Protein AF-A0A9E2F2L0-F1 (afdb_monomer_lite)

pLDDT: mean 90.24, std 14.53, range [35.75, 98.69]

Radius of gyration: 13.26 Å; chains: 1; bounding box: 31×29×35 Å

Sequence (86 aa):
VGRPVQPVMQPLYVDLVENSEARPQPIHLGFRLGVNQLRSYLDTLQDIGVNHVALNLRFNRAEIETTLQRLADEILPDFSGPDFTE

Secondary structure (DSSP, 8-state):
-PPPP---EEEEEEEE-SSTTPPPEEETTEEEE-HHHHHHHHHHHHHTT--EEEEE-TT--S-HHHHHHHHHHHTHHHH--TT---

Foldseek 3Di:
DADPADPAEEEEEEAEDPPQQADWDDDDRYTYGHLVNVQVVVVVCVRNRHLYYHYDHPVYDDDPVVVVVCCVVRPVVVVDDPPPDD

Structure (mmCIF, N/CA/C/O backbone):
data_AF-A0A9E2F2L0-F1
#
_entry.id   AF-A0A9E2F2L0-F1
#
loop_
_atom_site.group_PDB
_atom_site.id
_atom_site.type_symbol
_atom_site.label_atom_id
_atom_site.label_alt_id
_atom_site.label_comp_id
_atom_site.label_asym_id
_atom_site.label_entity_id
_atom_site.label_seq_id
_atom_site.pdbx_PDB_ins_code
_atom_site.Cartn_x
_atom_site.Cartn_y
_atom_site.Cartn_z
_atom_site.occupancy
_atom_site.B_iso_or_equiv
_atom_site.auth_seq_id
_atom_site.auth_comp_id
_atom_site.auth_asym_id
_atom_site.auth_atom_id
_atom_site.pdbx_PDB_model_num
ATOM 1 N N . VAL A 1 1 ? 4.439 -14.140 -20.345 1.00 44.38 1 VAL A N 1
ATOM 2 C CA . VAL A 1 1 ? 5.863 -13.906 -20.010 1.00 44.38 1 VAL A CA 1
ATOM 3 C C . VAL A 1 1 ? 5.998 -12.432 -19.674 1.00 44.38 1 VAL A C 1
ATOM 5 O O . VAL A 1 1 ? 5.748 -11.615 -20.553 1.00 44.38 1 VAL A O 1
ATOM 8 N N . GLY A 1 2 ? 6.234 -12.112 -18.399 1.00 60.69 2 GLY A N 1
ATOM 9 C CA . GLY A 1 2 ? 6.331 -10.736 -17.903 1.00 60.69 2 GLY A CA 1
ATOM 10 C C . GLY A 1 2 ? 7.590 -10.027 -18.402 1.00 60.69 2 GLY A C 1
ATOM 11 O O . GLY A 1 2 ? 8.538 -10.671 -18.858 1.00 60.69 2 GLY A O 1
ATOM 12 N N . ARG A 1 3 ? 7.581 -8.693 -18.360 1.00 63.09 3 ARG A N 1
ATOM 13 C CA . ARG A 1 3 ? 8.757 -7.876 -18.688 1.00 63.09 3 ARG A CA 1
ATOM 14 C C . ARG A 1 3 ? 9.902 -8.171 -17.702 1.00 63.09 3 ARG A C 1
ATOM 16 O O . ARG A 1 3 ? 9.625 -8.493 -16.550 1.00 63.09 3 ARG A O 1
ATOM 23 N N . PRO A 1 4 ? 11.175 -8.060 -18.125 1.00 69.38 4 PRO A N 1
ATOM 24 C CA . PRO A 1 4 ? 12.305 -8.158 -17.203 1.00 69.38 4 PRO A CA 1
ATOM 25 C C . PRO A 1 4 ? 12.210 -7.080 -16.114 1.00 69.38 4 PRO A C 1
ATOM 27 O O . PRO A 1 4 ? 11.723 -5.982 -16.391 1.00 69.38 4 PRO A O 1
ATOM 30 N N . VAL A 1 5 ? 12.704 -7.394 -14.909 1.00 68.50 5 VAL A N 1
ATOM 31 C CA . VAL A 1 5 ? 12.795 -6.466 -13.767 1.00 68.50 5 VAL A CA 1
ATOM 32 C C . VAL A 1 5 ? 13.420 -5.152 -14.238 1.00 68.50 5 VAL A C 1
ATOM 34 O O . VAL A 1 5 ? 14.543 -5.127 -14.745 1.00 68.50 5 VAL A O 1
ATOM 37 N N . GLN A 1 6 ? 12.677 -4.058 -14.101 1.00 68.38 6 GLN A N 1
ATOM 38 C CA . GLN A 1 6 ? 13.130 -2.710 -14.439 1.00 68.38 6 GLN A CA 1
ATOM 39 C C . GLN A 1 6 ? 13.426 -1.939 -13.142 1.00 68.38 6 GLN A C 1
ATOM 41 O O . GLN A 1 6 ? 12.760 -2.155 -12.136 1.00 68.38 6 GLN A O 1
ATOM 46 N N . PRO A 1 7 ? 14.376 -0.996 -13.096 1.00 79.62 7 PRO A N 1
ATOM 47 C CA . PRO A 1 7 ? 14.656 -0.228 -11.879 1.00 79.62 7 PRO A CA 1
ATOM 48 C C . PRO A 1 7 ? 13.586 0.860 -11.637 1.00 79.62 7 PRO A C 1
ATOM 50 O O . PRO A 1 7 ? 13.891 2.041 -11.507 1.00 79.62 7 PRO A O 1
ATOM 53 N N . VAL A 1 8 ? 12.310 0.469 -11.639 1.00 86.69 8 VAL A N 1
ATOM 54 C CA . VAL A 1 8 ? 11.144 1.327 -11.441 1.00 86.69 8 VAL A CA 1
ATOM 55 C C . VAL A 1 8 ? 10.682 1.191 -10.000 1.00 86.69 8 VAL A C 1
ATOM 57 O O . VAL A 1 8 ? 10.335 0.099 -9.541 1.00 86.69 8 VAL A O 1
ATOM 60 N N . MET A 1 9 ? 10.651 2.331 -9.316 1.00 89.88 9 MET A N 1
ATOM 61 C CA . MET A 1 9 ? 10.154 2.470 -7.957 1.00 89.88 9 MET A CA 1
ATOM 62 C C . MET A 1 9 ? 9.027 3.500 -7.910 1.00 89.88 9 MET A C 1
ATOM 64 O O . MET A 1 9 ? 9.114 4.545 -8.555 1.00 89.88 9 MET A O 1
ATOM 68 N N . GLN A 1 10 ? 7.982 3.217 -7.135 1.00 93.31 10 GLN A N 1
ATOM 69 C CA . GLN A 1 10 ? 6.832 4.105 -6.989 1.00 93.31 10 GLN A CA 1
ATOM 70 C C . GLN A 1 10 ? 6.551 4.396 -5.507 1.00 93.31 10 GLN A C 1
ATOM 72 O O . GLN A 1 10 ? 6.347 3.456 -4.737 1.00 93.31 10 GLN A O 1
ATOM 77 N N . PRO A 1 11 ? 6.491 5.669 -5.077 1.00 96.25 11 PRO A N 1
ATOM 78 C CA . PRO A 1 11 ? 5.901 6.013 -3.789 1.00 96.25 11 PRO A CA 1
ATOM 79 C C . PRO A 1 11 ? 4.371 5.917 -3.869 1.00 96.25 11 PRO A C 1
ATOM 81 O O . PRO A 1 11 ? 3.771 6.386 -4.836 1.00 96.25 11 PRO A O 1
ATOM 84 N N . LEU A 1 12 ? 3.728 5.346 -2.850 1.00 97.81 12 LEU A N 1
ATOM 85 C CA . LEU A 1 12 ? 2.270 5.230 -2.780 1.00 97.81 12 LEU A CA 1
ATOM 86 C C . LEU A 1 12 ? 1.766 5.610 -1.389 1.00 97.81 12 LEU A C 1
ATOM 88 O O . LEU A 1 12 ? 2.110 4.962 -0.404 1.00 97.81 12 LEU A O 1
ATOM 92 N N . TYR A 1 13 ? 0.925 6.640 -1.307 1.00 98.44 13 TYR A N 1
ATOM 93 C CA . TYR A 1 13 ? 0.282 7.015 -0.050 1.00 98.44 13 TYR A CA 1
ATOM 94 C C . TYR A 1 13 ? -0.944 6.136 0.197 1.00 98.44 13 TYR A C 1
ATOM 96 O O . TYR A 1 13 ? -1.794 5.989 -0.682 1.00 98.44 13 TYR A O 1
ATOM 104 N N . VAL A 1 14 ? -1.041 5.557 1.390 1.00 98.38 14 VAL A N 1
ATOM 105 C CA . VAL A 1 14 ? -2.118 4.629 1.744 1.00 98.38 14 VAL A CA 1
ATOM 106 C C . VAL A 1 14 ? -2.759 5.037 3.063 1.00 98.38 14 VAL A C 1
ATOM 108 O O . VAL A 1 14 ? -2.077 5.359 4.035 1.00 98.38 14 VAL A O 1
ATOM 111 N N . ASP A 1 15 ? -4.086 5.000 3.081 1.00 98.31 15 ASP A N 1
ATOM 112 C CA . ASP A 1 15 ? -4.912 5.054 4.285 1.00 98.31 15 ASP A CA 1
ATOM 113 C C . ASP A 1 15 ? -5.839 3.827 4.283 1.00 98.31 15 ASP A C 1
ATOM 115 O O . ASP A 1 15 ? -6.780 3.752 3.485 1.00 98.31 15 ASP A O 1
ATOM 119 N N . LEU A 1 16 ? -5.530 2.827 5.114 1.00 98.00 16 LEU A N 1
ATOM 120 C CA . LEU A 1 16 ? -6.294 1.579 5.167 1.00 98.00 16 LEU A CA 1
ATOM 121 C C . LEU A 1 16 ? -7.548 1.751 6.019 1.00 98.00 16 LEU A C 1
ATOM 123 O O . LEU A 1 16 ? -7.484 2.175 7.172 1.00 98.00 16 LEU A O 1
ATOM 127 N N . VAL A 1 17 ? -8.697 1.364 5.469 1.00 97.69 17 VAL A N 1
ATOM 128 C CA . VAL A 1 17 ? -9.960 1.343 6.220 1.00 97.69 17 VAL A CA 1
ATOM 129 C C . VAL A 1 17 ? -10.265 -0.049 6.770 1.00 97.69 17 VAL A C 1
ATOM 131 O O . VAL A 1 17 ? -9.703 -1.054 6.334 1.00 97.69 17 VAL A O 1
ATOM 134 N N . GLU A 1 18 ? -11.171 -0.113 7.743 1.00 96.00 18 GLU A N 1
ATOM 135 C CA . GLU A 1 18 ? -11.571 -1.364 8.396 1.00 96.00 18 GLU A CA 1
ATOM 136 C C . GLU A 1 18 ? -12.231 -2.349 7.418 1.00 96.00 18 GLU A C 1
ATOM 138 O O . GLU A 1 18 ? -11.864 -3.519 7.376 1.00 96.00 18 GLU A O 1
ATOM 143 N N . ASN A 1 19 ? -13.142 -1.870 6.565 1.00 97.69 19 ASN A N 1
ATOM 144 C CA . ASN A 1 19 ? -13.778 -2.700 5.542 1.00 97.69 19 ASN A CA 1
ATOM 145 C C . ASN A 1 19 ? -12.774 -3.106 4.445 1.00 97.69 19 ASN A C 1
ATOM 147 O O . ASN A 1 19 ? -12.414 -2.287 3.596 1.00 97.69 19 ASN A O 1
ATOM 151 N N . SER A 1 20 ? -12.393 -4.385 4.419 1.00 97.19 20 SER A N 1
ATOM 152 C CA . SER A 1 20 ? -11.426 -4.955 3.470 1.00 97.19 20 SER A CA 1
ATOM 153 C C . SER A 1 20 ? -11.803 -4.799 1.992 1.00 97.19 20 SER A C 1
ATOM 155 O O . SER A 1 20 ? -10.909 -4.717 1.152 1.00 97.19 20 SER A O 1
ATOM 157 N N . GLU A 1 21 ? -13.095 -4.668 1.676 1.00 97.88 21 GLU A N 1
ATOM 158 C CA . GLU A 1 21 ? -13.624 -4.511 0.310 1.00 97.88 21 GLU A CA 1
ATOM 159 C C . GLU A 1 21 ? -13.900 -3.050 -0.080 1.00 97.88 21 GLU A C 1
ATOM 161 O O . GLU A 1 21 ? -14.463 -2.765 -1.142 1.00 97.88 21 GLU A O 1
ATOM 166 N N . ALA A 1 22 ? -13.560 -2.086 0.780 1.00 98.12 22 ALA A N 1
ATOM 167 C CA . ALA A 1 22 ? -13.840 -0.685 0.506 1.00 98.12 22 ALA A CA 1
ATOM 168 C C . ALA A 1 22 ? -13.118 -0.211 -0.761 1.00 98.12 22 ALA A C 1
ATOM 170 O O . ALA A 1 22 ? -11.887 -0.223 -0.842 1.00 98.12 22 ALA A O 1
ATOM 171 N N . ARG A 1 23 ? -13.906 0.254 -1.738 1.00 97.81 23 ARG A N 1
ATOM 172 C CA . ARG A 1 23 ? -13.395 0.748 -3.020 1.00 97.81 23 ARG A CA 1
ATOM 173 C C . ARG A 1 23 ? -12.394 1.899 -2.830 1.00 97.81 23 ARG A C 1
ATOM 175 O O . ARG A 1 23 ? -12.625 2.739 -1.955 1.00 97.81 23 ARG A O 1
ATOM 182 N N . PRO A 1 24 ? -11.355 1.998 -3.681 1.00 97.88 24 PRO A N 1
ATOM 183 C CA . PRO A 1 24 ? -10.383 3.079 -3.607 1.00 97.88 24 PRO A CA 1
ATOM 184 C C . PRO A 1 24 ? -11.018 4.463 -3.736 1.00 97.88 24 PRO A C 1
ATOM 186 O O . PRO A 1 24 ? -11.769 4.748 -4.670 1.00 97.88 24 PRO A O 1
ATOM 189 N N . GLN A 1 25 ? -10.674 5.340 -2.802 1.00 98.25 25 GLN A N 1
ATOM 190 C CA . GLN A 1 25 ? -10.969 6.764 -2.828 1.00 98.25 25 GLN A CA 1
ATOM 191 C C . GLN A 1 25 ? -9.652 7.526 -2.983 1.00 98.25 25 GLN A C 1
ATOM 193 O O . GLN A 1 25 ? -8.706 7.240 -2.247 1.00 98.25 25 GLN A O 1
ATOM 198 N N . PRO A 1 26 ? -9.552 8.492 -3.908 1.00 97.94 26 PRO A N 1
ATOM 199 C CA . PRO A 1 26 ? -8.319 9.242 -4.089 1.00 97.94 26 PRO A CA 1
ATOM 200 C C . PRO A 1 26 ? -7.999 10.078 -2.843 1.00 97.94 26 PRO A C 1
ATOM 202 O O . PRO A 1 26 ? -8.866 10.748 -2.278 1.00 97.94 26 PRO A O 1
ATOM 205 N N . ILE A 1 27 ? -6.730 10.068 -2.451 1.00 97.62 27 ILE A N 1
ATOM 206 C CA . ILE A 1 27 ? -6.125 11.018 -1.513 1.00 97.62 27 ILE A CA 1
ATOM 207 C C . ILE A 1 27 ? -4.910 11.662 -2.186 1.00 97.62 27 ILE A C 1
ATOM 209 O O . ILE A 1 27 ? -4.529 11.307 -3.302 1.00 97.62 27 ILE A O 1
ATOM 213 N N . HIS A 1 28 ? -4.288 12.632 -1.520 1.00 95.88 28 HIS A N 1
ATOM 214 C CA . HIS A 1 28 ? -3.093 13.276 -2.049 1.00 95.88 28 HIS A CA 1
ATOM 215 C C . HIS A 1 28 ? -1.981 12.236 -2.291 1.00 95.88 28 HIS A C 1
ATOM 217 O O . HIS A 1 28 ? -1.440 11.682 -1.336 1.00 95.88 28 HIS A O 1
ATOM 223 N N . LEU A 1 29 ? -1.635 12.006 -3.565 1.00 96.69 29 LEU A N 1
ATOM 224 C CA . LEU A 1 29 ? -0.613 11.050 -4.025 1.00 96.69 29 LEU A CA 1
ATOM 225 C C . LEU A 1 29 ? -0.896 9.569 -3.693 1.00 96.69 29 LEU A C 1
ATOM 227 O O . LEU A 1 29 ? 0.034 8.766 -3.606 1.00 96.69 29 LEU A O 1
ATOM 231 N N . GLY A 1 30 ? -2.161 9.181 -3.518 1.00 97.62 30 GLY A N 1
ATOM 232 C CA . GLY A 1 30 ? -2.486 7.777 -3.280 1.00 97.62 30 GLY A CA 1
ATOM 233 C C . GLY A 1 30 ? -3.961 7.499 -3.027 1.00 97.62 30 GLY A C 1
ATOM 234 O O . GLY A 1 30 ? -4.825 8.200 -3.558 1.00 97.62 30 GLY A O 1
ATOM 235 N N . PHE A 1 31 ? -4.252 6.485 -2.209 1.00 98.38 31 PHE A N 1
ATOM 236 C CA . PHE A 1 31 ? -5.618 6.003 -1.991 1.00 98.38 31 PHE A CA 1
ATOM 237 C C . PHE A 1 31 ? -5.966 5.779 -0.515 1.00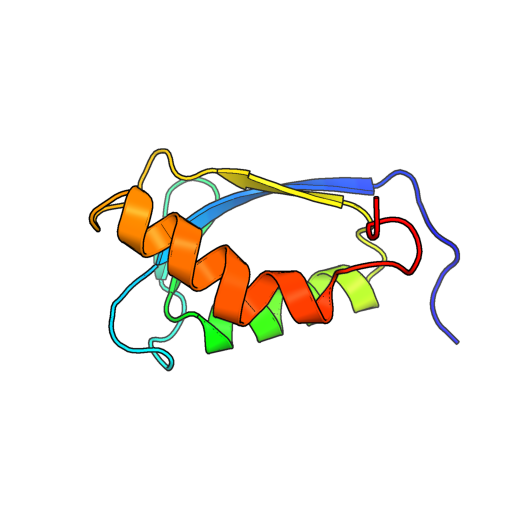 98.38 31 PHE A C 1
ATOM 239 O O . PHE A 1 31 ? -5.145 5.323 0.278 1.00 98.38 31 PHE A O 1
ATOM 246 N N . ARG A 1 32 ? -7.233 6.033 -0.179 1.00 98.50 32 ARG A N 1
ATOM 247 C CA . ARG A 1 32 ? -7.921 5.401 0.948 1.00 98.50 32 ARG A CA 1
ATOM 248 C C . ARG A 1 32 ? -8.695 4.197 0.427 1.00 98.50 32 ARG A C 1
ATOM 250 O O . ARG A 1 32 ? -9.527 4.367 -0.460 1.00 98.50 32 ARG A O 1
ATOM 257 N N . LEU A 1 33 ? -8.455 3.008 0.964 1.00 98.69 33 LEU A N 1
ATOM 258 C CA . LEU A 1 33 ? -9.024 1.768 0.428 1.00 98.69 33 LEU A CA 1
ATOM 259 C C . LEU A 1 33 ? -9.006 0.627 1.448 1.00 98.69 33 LEU A C 1
ATOM 261 O O . LEU A 1 33 ? -8.344 0.711 2.482 1.00 98.69 33 LEU A O 1
ATOM 265 N N . GLY A 1 34 ? -9.758 -0.431 1.154 1.00 98.44 34 GLY A N 1
ATOM 266 C CA . GLY A 1 34 ? -9.671 -1.699 1.870 1.00 98.44 34 GLY A CA 1
ATOM 267 C C . GLY A 1 34 ? -8.435 -2.501 1.453 1.00 98.44 34 GLY A C 1
ATOM 268 O O . GLY A 1 34 ? -7.903 -2.328 0.355 1.00 98.44 34 GLY A O 1
ATOM 269 N N . VAL A 1 35 ? -7.980 -3.396 2.326 1.00 98.19 35 VAL A N 1
ATOM 270 C CA . VAL A 1 35 ? -6.750 -4.181 2.124 1.00 98.19 35 VAL A CA 1
ATOM 271 C C . VAL A 1 35 ? -6.787 -5.065 0.867 1.00 98.19 35 VAL A C 1
ATOM 273 O O . VAL A 1 35 ? -5.795 -5.132 0.146 1.00 98.19 35 VAL A O 1
ATOM 276 N N . ASN A 1 36 ? -7.941 -5.634 0.503 1.00 98.19 36 ASN A N 1
ATOM 277 C CA . ASN A 1 36 ? -8.060 -6.469 -0.701 1.00 98.19 36 ASN A CA 1
ATOM 278 C C . ASN A 1 36 ? -7.961 -5.641 -1.991 1.00 98.19 36 ASN A C 1
ATOM 280 O O . ASN A 1 36 ? -7.433 -6.097 -3.009 1.00 98.19 36 ASN A O 1
ATOM 284 N N . GLN A 1 37 ? -8.407 -4.385 -1.932 1.00 98.38 37 GLN A N 1
ATOM 285 C CA . GLN A 1 37 ? -8.235 -3.433 -3.026 1.00 98.38 37 GLN A CA 1
ATOM 286 C C . GLN A 1 37 ? -6.774 -2.973 -3.137 1.00 98.38 37 GLN A C 1
ATOM 288 O O . GLN A 1 37 ? -6.279 -2.802 -4.250 1.00 98.38 37 GLN A O 1
ATOM 293 N N . LEU A 1 38 ? -6.066 -2.815 -2.009 1.00 98.38 38 LEU A N 1
ATOM 294 C CA . LEU A 1 38 ? -4.626 -2.536 -2.013 1.00 98.38 38 LEU A CA 1
ATOM 295 C C . LEU A 1 38 ? -3.842 -3.689 -2.641 1.00 98.38 38 LEU A C 1
ATOM 297 O O . LEU A 1 38 ? -3.038 -3.435 -3.532 1.00 98.38 38 LEU A O 1
ATOM 301 N N . ARG A 1 39 ? -4.116 -4.932 -2.233 1.00 98.06 39 ARG A N 1
ATOM 302 C CA . ARG A 1 39 ? -3.502 -6.140 -2.804 1.00 98.06 39 ARG A CA 1
ATOM 303 C C . ARG A 1 39 ? -3.651 -6.179 -4.326 1.00 98.06 39 ARG A C 1
ATOM 305 O O . ARG A 1 39 ? -2.657 -6.171 -5.040 1.00 98.06 39 ARG A O 1
ATOM 312 N N . SER A 1 40 ? -4.887 -6.064 -4.816 1.00 97.94 40 SER A N 1
ATOM 313 C CA . SER A 1 40 ? -5.189 -6.067 -6.257 1.00 97.94 40 SER A CA 1
ATOM 314 C C . SER A 1 40 ? -4.463 -4.947 -7.021 1.00 97.94 40 SER A C 1
ATOM 316 O O . SER A 1 40 ? -4.054 -5.117 -8.172 1.00 97.94 40 SER A O 1
ATOM 318 N N . TYR A 1 41 ? -4.299 -3.778 -6.392 1.00 97.62 41 TYR A N 1
ATOM 319 C CA . TYR A 1 41 ? -3.557 -2.667 -6.981 1.00 97.62 41 TYR A CA 1
ATOM 320 C C . TYR A 1 41 ? -2.052 -2.955 -7.053 1.00 97.62 41 TYR A C 1
ATOM 322 O O . TYR A 1 41 ? -1.438 -2.687 -8.084 1.00 97.62 41 TYR A O 1
ATOM 330 N N . LEU A 1 42 ? -1.461 -3.517 -5.995 1.00 96.81 42 LEU A N 1
ATOM 331 C CA . LEU A 1 42 ? -0.049 -3.909 -5.976 1.00 96.81 42 LEU A CA 1
ATOM 332 C C . LEU A 1 42 ? 0.250 -5.015 -6.999 1.00 96.81 42 LEU A C 1
ATOM 334 O O . LEU A 1 42 ? 1.234 -4.886 -7.725 1.00 96.81 42 LEU A O 1
ATOM 338 N N . ASP A 1 43 ? -0.633 -6.007 -7.142 1.00 95.75 43 ASP A N 1
ATOM 339 C CA . ASP A 1 43 ? -0.537 -7.042 -8.185 1.00 95.75 43 ASP A CA 1
ATOM 340 C C . ASP A 1 43 ? -0.528 -6.414 -9.585 1.00 95.75 43 ASP A C 1
ATOM 342 O O . ASP A 1 43 ? 0.320 -6.718 -10.421 1.00 95.75 43 ASP A O 1
ATOM 346 N N . THR A 1 44 ? -1.413 -5.440 -9.825 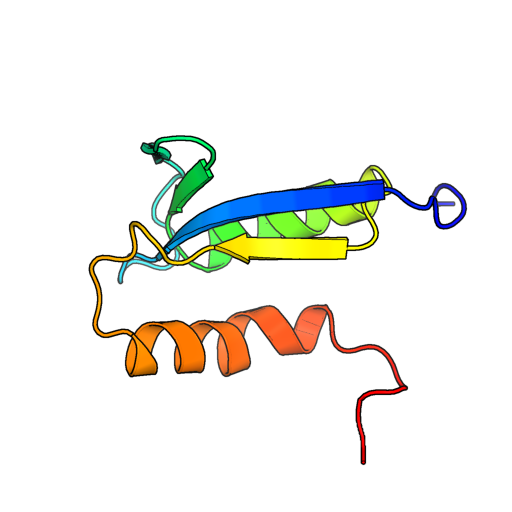1.00 94.88 44 THR A N 1
ATOM 347 C CA . THR A 1 44 ? -1.445 -4.710 -11.101 1.00 94.88 44 THR A CA 1
ATOM 348 C C . THR A 1 44 ? -0.134 -3.956 -11.352 1.00 94.88 44 THR A C 1
ATOM 350 O O . THR A 1 44 ? 0.355 -3.928 -12.481 1.00 94.88 44 THR A O 1
ATOM 353 N N . LEU A 1 45 ? 0.451 -3.332 -10.321 1.00 93.81 45 LEU A N 1
ATOM 354 C CA . LEU A 1 45 ? 1.745 -2.652 -10.438 1.00 93.81 45 LEU A CA 1
ATOM 355 C C . LEU A 1 45 ? 2.875 -3.640 -10.760 1.00 93.81 45 LEU A C 1
ATOM 357 O O . LEU A 1 45 ? 3.722 -3.339 -11.605 1.00 93.81 45 LEU A O 1
ATOM 361 N N . GLN A 1 46 ? 2.871 -4.814 -10.130 1.00 91.56 46 GLN A N 1
ATOM 362 C CA . GLN A 1 46 ? 3.822 -5.886 -10.413 1.00 91.56 46 GLN A CA 1
ATOM 363 C C . GLN A 1 46 ? 3.698 -6.368 -11.867 1.00 91.56 46 GLN A C 1
ATOM 365 O O . GLN A 1 46 ? 4.701 -6.426 -12.581 1.00 91.56 46 GLN A O 1
ATOM 370 N N . ASP A 1 47 ? 2.474 -6.614 -12.344 1.00 91.88 47 ASP A N 1
ATOM 371 C CA . ASP A 1 47 ? 2.189 -7.076 -13.709 1.00 91.88 47 ASP A CA 1
ATOM 372 C C . ASP A 1 47 ? 2.676 -6.102 -14.792 1.00 91.88 47 ASP A C 1
ATOM 374 O O . ASP A 1 47 ? 3.134 -6.517 -15.864 1.00 91.88 47 ASP A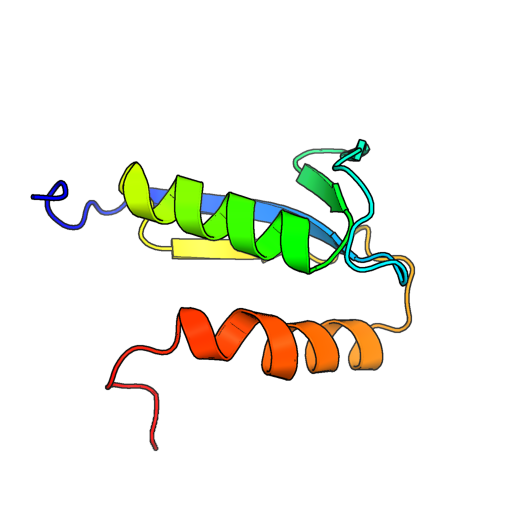 O 1
ATOM 378 N N . ILE A 1 48 ? 2.621 -4.792 -14.523 1.00 91.31 48 ILE A N 1
ATOM 379 C CA . ILE A 1 48 ? 3.123 -3.765 -15.451 1.00 91.31 48 ILE A CA 1
ATOM 380 C C . ILE A 1 48 ? 4.630 -3.494 -15.309 1.00 91.31 48 ILE A C 1
ATOM 382 O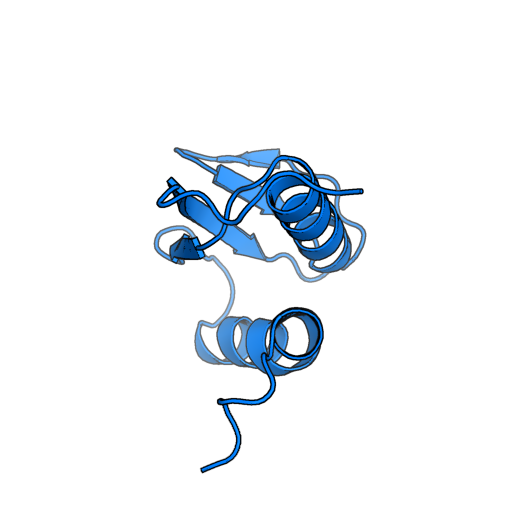 O . ILE A 1 48 ? 5.181 -2.721 -16.100 1.00 91.31 48 ILE A O 1
ATOM 386 N N . GLY A 1 49 ? 5.309 -4.155 -14.365 1.00 88.88 49 GLY A N 1
ATOM 387 C CA . GLY A 1 49 ? 6.762 -4.129 -14.201 1.00 88.88 49 GLY A CA 1
ATOM 388 C C . GLY A 1 49 ? 7.294 -3.147 -13.155 1.00 88.88 49 GLY A C 1
ATOM 389 O O . GLY A 1 49 ? 8.471 -2.787 -13.228 1.00 88.88 49 GLY A O 1
ATOM 390 N N . VAL A 1 50 ? 6.476 -2.699 -12.197 1.00 90.94 50 VAL A N 1
ATOM 391 C CA . VAL A 1 50 ? 6.963 -1.981 -11.005 1.00 90.94 50 VAL A CA 1
ATOM 392 C C . VAL A 1 50 ? 7.574 -2.992 -10.041 1.00 90.94 50 VAL A C 1
ATOM 394 O O . VAL A 1 50 ? 6.928 -3.966 -9.675 1.00 90.94 50 VAL A O 1
ATOM 397 N N . ASN A 1 51 ? 8.817 -2.756 -9.617 1.00 88.69 51 ASN A N 1
ATOM 398 C CA . ASN A 1 51 ? 9.569 -3.738 -8.823 1.00 88.69 51 ASN A CA 1
ATOM 399 C C . ASN A 1 51 ? 9.664 -3.362 -7.346 1.00 88.69 51 ASN A C 1
ATOM 401 O O . ASN A 1 51 ? 9.841 -4.236 -6.506 1.00 88.69 51 ASN A O 1
ATOM 405 N N . HIS A 1 52 ? 9.528 -2.075 -7.019 1.00 91.31 52 HIS A N 1
ATOM 406 C CA . HIS A 1 52 ? 9.504 -1.616 -5.636 1.00 91.31 52 HIS A CA 1
ATOM 407 C C . HIS A 1 52 ? 8.416 -0.563 -5.423 1.00 91.31 52 HIS A C 1
ATOM 409 O O . HIS A 1 52 ? 8.386 0.468 -6.101 1.00 91.31 52 HIS A O 1
ATOM 415 N N . VAL A 1 53 ? 7.559 -0.775 -4.425 1.00 95.50 53 VAL A N 1
ATOM 416 C CA . VAL A 1 53 ? 6.563 0.210 -3.986 1.00 95.50 53 VAL A CA 1
ATOM 417 C C . VAL A 1 53 ? 6.891 0.645 -2.564 1.00 95.50 53 VAL A C 1
ATOM 419 O O . VAL A 1 53 ? 6.930 -0.168 -1.649 1.00 95.50 53 VAL A O 1
ATOM 422 N N . ALA A 1 54 ? 7.131 1.941 -2.371 1.00 95.94 54 ALA A N 1
ATOM 423 C CA . ALA A 1 54 ? 7.343 2.512 -1.045 1.00 95.94 54 ALA A CA 1
ATOM 424 C C . ALA A 1 54 ? 6.001 2.997 -0.479 1.00 95.94 54 ALA A C 1
ATOM 426 O O . ALA A 1 54 ? 5.488 4.039 -0.902 1.00 95.94 54 ALA A O 1
ATOM 427 N N . LEU A 1 55 ? 5.429 2.240 0.462 1.00 97.50 55 LEU A N 1
ATOM 428 C CA . LEU A 1 55 ? 4.182 2.609 1.131 1.00 97.50 55 LEU A CA 1
ATOM 429 C C . LEU A 1 55 ? 4.413 3.771 2.101 1.00 97.50 55 LEU A C 1
ATOM 431 O O . LEU A 1 55 ? 5.297 3.731 2.955 1.00 97.50 55 LEU A O 1
ATOM 435 N N . ASN A 1 56 ? 3.597 4.814 1.976 1.00 97.81 56 ASN A N 1
ATOM 436 C CA . ASN A 1 56 ? 3.644 5.991 2.827 1.00 97.81 56 ASN A CA 1
ATOM 437 C C . ASN A 1 56 ? 2.358 6.117 3.653 1.00 97.81 56 ASN A C 1
ATOM 439 O O . ASN A 1 56 ? 1.266 6.250 3.101 1.00 97.81 56 ASN A O 1
ATOM 443 N N . LEU A 1 57 ? 2.504 6.140 4.979 1.00 97.62 57 LEU A N 1
ATOM 444 C CA . LEU A 1 57 ? 1.390 6.174 5.933 1.00 97.62 57 LEU A CA 1
ATOM 445 C C . LEU A 1 57 ? 1.122 7.577 6.508 1.00 97.62 57 LEU A C 1
ATOM 447 O O . LEU A 1 57 ? 0.460 7.714 7.530 1.00 97.62 57 LEU A O 1
ATOM 451 N N . ARG A 1 58 ? 1.597 8.652 5.858 1.00 96.94 58 ARG A N 1
ATOM 452 C CA . ARG A 1 58 ? 1.421 10.043 6.334 1.00 96.94 58 ARG A CA 1
ATOM 453 C C . ARG A 1 58 ? -0.042 10.447 6.536 1.00 96.94 58 ARG A C 1
ATOM 455 O O . ARG A 1 58 ? -0.315 11.317 7.357 1.00 96.94 58 ARG A O 1
ATOM 462 N N . PHE A 1 59 ? -0.959 9.875 5.756 1.00 96.81 59 PHE A N 1
ATOM 463 C CA . PHE A 1 59 ? -2.395 10.172 5.821 1.00 96.81 59 PHE A CA 1
ATOM 464 C C . PHE A 1 59 ? -3.215 9.059 6.481 1.00 96.81 59 PHE A C 1
ATOM 466 O O . PHE A 1 59 ? -4.444 9.124 6.439 1.00 96.81 59 PHE A O 1
ATOM 473 N N . ASN A 1 60 ? -2.547 8.067 7.075 1.00 95.81 60 ASN A N 1
ATOM 474 C CA . ASN A 1 60 ? -3.194 6.991 7.807 1.00 95.81 60 ASN A CA 1
ATOM 475 C C . ASN A 1 60 ? -4.035 7.552 8.963 1.00 95.81 60 ASN A C 1
ATOM 477 O O . ASN A 1 60 ? -3.5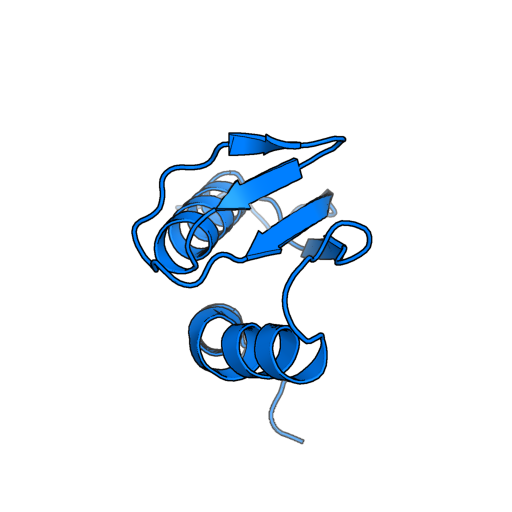72 8.415 9.711 1.00 95.81 60 ASN A O 1
ATOM 481 N N . ARG A 1 61 ? -5.271 7.066 9.095 1.00 96.56 61 ARG A N 1
ATOM 482 C CA . ARG A 1 61 ? -6.206 7.495 10.148 1.00 96.56 61 ARG A CA 1
ATOM 483 C C . ARG A 1 61 ? -6.368 6.497 11.284 1.00 96.56 61 ARG A C 1
ATOM 485 O O . ARG A 1 61 ? -6.798 6.897 12.363 1.00 96.56 61 ARG A O 1
ATOM 492 N N . ALA A 1 62 ? -6.099 5.222 11.028 1.00 95.88 62 ALA A N 1
ATOM 493 C CA . ALA A 1 62 ? -6.157 4.184 12.046 1.00 95.88 62 ALA A CA 1
ATOM 494 C C . ALA A 1 62 ? -4.955 4.279 13.002 1.00 95.88 62 ALA A C 1
ATOM 496 O O . ALA A 1 62 ? -4.003 5.020 12.758 1.00 95.88 62 ALA A O 1
ATOM 497 N N . GLU A 1 63 ? -4.987 3.502 14.083 1.00 97.31 63 GLU A N 1
ATOM 498 C CA . GLU A 1 63 ? -3.808 3.304 14.930 1.00 97.31 63 GLU A CA 1
ATOM 499 C C . GLU A 1 63 ? -2.662 2.721 14.070 1.00 97.31 63 GLU A C 1
ATOM 501 O O . GLU A 1 63 ? -2.889 1.853 13.211 1.00 97.31 63 GLU A O 1
ATOM 506 N N . ILE A 1 64 ? -1.449 3.262 14.214 1.00 96.88 64 ILE A N 1
ATOM 507 C CA . ILE A 1 64 ? -0.336 2.946 13.312 1.00 96.88 64 ILE A CA 1
ATOM 508 C C . ILE A 1 64 ? 0.136 1.500 13.474 1.00 96.88 64 ILE A C 1
ATOM 510 O O . ILE A 1 64 ? 0.390 0.843 12.467 1.00 96.88 64 ILE A O 1
ATOM 514 N N . GLU A 1 65 ? 0.181 0.974 14.698 1.00 97.69 65 GLU A N 1
ATOM 515 C CA . GLU A 1 65 ? 0.570 -0.411 14.975 1.00 97.69 65 GLU A CA 1
ATOM 516 C C . GLU A 1 65 ? -0.442 -1.375 14.362 1.00 97.69 65 GLU A C 1
ATOM 518 O O . GLU A 1 65 ? -0.065 -2.339 13.702 1.00 97.69 65 GLU A O 1
ATOM 523 N N . THR A 1 66 ? -1.734 -1.056 14.475 1.00 96.56 66 THR A N 1
ATOM 524 C CA . THR A 1 66 ? -2.800 -1.847 13.838 1.00 96.56 66 THR A CA 1
ATOM 525 C C . THR A 1 66 ? -2.647 -1.858 12.317 1.00 96.56 66 THR A C 1
ATOM 527 O O . THR A 1 66 ? -2.793 -2.898 11.679 1.00 96.56 66 THR A O 1
ATOM 530 N N . THR A 1 67 ? -2.331 -0.710 11.716 1.00 97.50 67 THR A N 1
ATOM 531 C CA . THR A 1 67 ? -2.143 -0.599 10.260 1.00 97.50 67 THR A CA 1
ATOM 532 C C . THR A 1 67 ? -0.930 -1.398 9.792 1.00 97.50 67 THR A C 1
ATOM 534 O O . THR A 1 67 ? -1.015 -2.119 8.800 1.00 97.50 67 THR A O 1
ATOM 537 N N . LEU A 1 68 ? 0.190 -1.294 10.513 1.00 97.75 68 LEU A N 1
ATOM 538 C CA . LEU A 1 68 ? 1.412 -2.038 10.219 1.00 97.75 68 LEU A CA 1
ATOM 539 C C . LEU A 1 68 ? 1.206 -3.546 10.372 1.00 97.75 68 LEU A C 1
ATOM 541 O O . LEU A 1 68 ? 1.605 -4.288 9.480 1.00 97.75 68 LEU A O 1
ATOM 545 N N . GLN A 1 69 ? 0.539 -3.986 11.440 1.00 97.56 69 GLN A N 1
ATOM 546 C CA . GLN A 1 69 ? 0.238 -5.398 11.665 1.00 97.56 69 GLN A CA 1
ATOM 547 C C . GLN A 1 69 ? -0.613 -5.968 10.527 1.00 97.56 69 GLN A C 1
ATOM 549 O O . GLN A 1 69 ? -0.275 -6.999 9.957 1.00 97.56 69 GLN A O 1
ATOM 554 N N . ARG A 1 70 ? -1.659 -5.247 10.105 1.00 97.12 70 ARG A N 1
ATOM 555 C CA . ARG A 1 70 ? -2.480 -5.651 8.955 1.00 97.12 70 ARG A CA 1
ATOM 556 C C . ARG A 1 70 ? -1.680 -5.731 7.659 1.00 97.12 70 ARG A C 1
ATOM 558 O O . ARG A 1 70 ? -1.848 -6.676 6.904 1.00 97.12 70 ARG A O 1
ATOM 565 N N . LEU A 1 71 ? -0.801 -4.768 7.384 1.00 97.44 71 LEU A N 1
ATOM 566 C CA . LEU A 1 71 ? 0.072 -4.837 6.207 1.00 97.44 71 LEU A CA 1
ATOM 567 C C . LEU A 1 71 ? 1.024 -6.042 6.278 1.00 97.44 71 LEU A C 1
ATOM 569 O O . LEU A 1 71 ? 1.238 -6.703 5.264 1.00 97.44 71 LEU A O 1
ATOM 573 N N . ALA A 1 72 ? 1.572 -6.338 7.456 1.00 96.62 72 ALA A N 1
ATOM 574 C CA . ALA A 1 72 ? 2.466 -7.471 7.670 1.00 96.62 72 ALA A CA 1
ATOM 575 C C . ALA A 1 72 ? 1.754 -8.824 7.513 1.00 96.62 72 ALA A C 1
ATOM 577 O O . ALA A 1 72 ? 2.318 -9.729 6.909 1.00 96.62 72 ALA A O 1
ATOM 578 N N . ASP A 1 73 ? 0.521 -8.947 8.004 1.00 96.44 73 ASP A N 1
ATOM 579 C CA . ASP A 1 73 ? -0.234 -10.204 7.973 1.00 96.44 73 ASP A CA 1
ATOM 580 C C . ASP A 1 73 ? -0.972 -10.415 6.644 1.00 96.44 73 ASP A C 1
ATOM 582 O O . ASP A 1 73 ? -1.071 -11.536 6.148 1.00 96.44 73 ASP A O 1
ATOM 586 N N . GLU A 1 74 ? -1.512 -9.341 6.060 1.00 96.88 74 GLU A N 1
ATOM 587 C CA . GLU A 1 74 ? -2.465 -9.410 4.949 1.00 96.88 74 GLU A CA 1
ATOM 588 C C . GLU A 1 74 ? -1.896 -8.936 3.604 1.00 96.88 74 GLU A C 1
ATOM 590 O O . GLU A 1 74 ? -2.596 -9.053 2.604 1.00 96.88 74 GLU A O 1
ATOM 595 N N . ILE A 1 75 ? -0.694 -8.356 3.530 1.00 96.75 75 ILE A N 1
ATOM 596 C CA . ILE A 1 75 ? -0.108 -7.891 2.255 1.00 96.75 75 ILE A CA 1
ATOM 597 C C . ILE A 1 75 ? 1.292 -8.455 2.056 1.00 96.75 75 ILE A C 1
ATOM 599 O O . ILE A 1 75 ? 1.583 -9.027 1.011 1.00 96.75 75 ILE A O 1
ATOM 603 N N . LEU A 1 76 ? 2.164 -8.306 3.052 1.00 94.81 76 LEU A N 1
ATOM 604 C CA . LEU A 1 76 ? 3.569 -8.684 2.933 1.00 94.81 76 LEU A CA 1
ATOM 605 C C . LEU A 1 76 ? 3.793 -10.136 2.458 1.00 94.81 76 LEU A C 1
ATOM 607 O O . LEU A 1 76 ? 4.644 -10.301 1.587 1.00 94.81 76 LEU A O 1
ATOM 611 N N . PRO A 1 77 ? 3.030 -11.162 2.905 1.00 94.62 77 PRO A N 1
ATOM 612 C CA . PRO A 1 77 ? 3.262 -12.551 2.506 1.00 94.62 77 PRO A CA 1
ATOM 613 C C . PRO A 1 77 ? 3.164 -12.812 0.998 1.00 94.62 77 PRO A C 1
ATOM 615 O O . PRO A 1 77 ? 3.780 -13.761 0.519 1.00 94.62 77 PRO A O 1
ATOM 618 N N . ASP A 1 78 ? 2.436 -11.979 0.248 1.00 93.44 78 ASP A N 1
ATOM 619 C CA . ASP A 1 78 ? 2.315 -12.114 -1.210 1.00 93.44 78 ASP A CA 1
ATOM 620 C C . ASP A 1 78 ? 3.559 -11.604 -1.953 1.00 93.44 78 ASP A C 1
ATOM 622 O O . ASP A 1 78 ? 3.824 -12.005 -3.086 1.00 93.44 78 ASP A O 1
ATOM 626 N N . PHE A 1 79 ? 4.325 -10.716 -1.313 1.00 90.00 79 PHE A N 1
ATOM 627 C CA . PHE A 1 79 ? 5.475 -10.018 -1.894 1.00 90.00 79 PHE A CA 1
ATOM 628 C C . PHE A 1 79 ? 6.803 -10.374 -1.202 1.00 90.00 79 PHE A C 1
ATOM 630 O O . PHE A 1 79 ? 7.851 -9.823 -1.547 1.00 90.00 79 PHE A O 1
ATOM 637 N N . SER A 1 80 ? 6.782 -11.313 -0.251 1.00 81.25 80 SER A N 1
ATOM 638 C CA . SER A 1 80 ? 7.967 -11.899 0.376 1.00 81.25 80 SER A CA 1
ATOM 639 C C . SER A 1 80 ? 8.741 -12.741 -0.642 1.00 81.25 80 SER A C 1
ATOM 641 O O . SER A 1 80 ? 8.339 -13.851 -0.990 1.00 81.25 80 SER A O 1
ATOM 643 N N . GLY A 1 81 ? 9.872 -12.228 -1.130 1.00 66.75 81 GLY A N 1
ATOM 644 C CA . GLY A 1 81 ? 10.828 -13.033 -1.894 1.00 66.75 81 GLY A CA 1
ATOM 645 C C . GLY A 1 81 ? 11.507 -14.111 -1.026 1.00 66.75 81 GLY A C 1
ATOM 646 O O . GLY A 1 81 ? 11.467 -14.021 0.202 1.00 66.75 81 GLY A O 1
ATOM 647 N N . PRO A 1 82 ? 12.186 -15.103 -1.635 1.00 56.62 82 PRO A N 1
ATOM 648 C CA . PRO A 1 82 ? 12.915 -16.156 -0.913 1.00 56.62 82 PRO A CA 1
ATOM 649 C C . PRO A 1 82 ? 14.062 -15.651 -0.010 1.00 56.62 82 PRO A C 1
ATOM 651 O O . PRO A 1 82 ? 14.599 -16.439 0.759 1.00 56.62 82 PRO A O 1
ATOM 654 N N . ASP A 1 83 ? 14.416 -14.363 -0.073 1.00 53.62 83 ASP A N 1
ATOM 655 C CA . ASP A 1 83 ? 15.536 -13.749 0.658 1.00 53.62 83 ASP A CA 1
ATOM 656 C C . ASP A 1 83 ? 15.162 -13.120 2.018 1.00 53.62 83 ASP A C 1
ATOM 658 O O . ASP A 1 83 ? 16.017 -12.518 2.659 1.00 53.62 83 ASP A O 1
ATOM 662 N N . PHE A 1 84 ? 13.912 -13.228 2.488 1.00 52.41 84 PHE A N 1
ATOM 663 C CA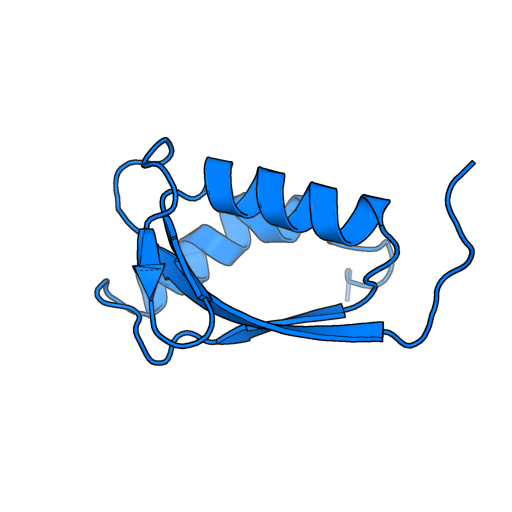 . PHE A 1 84 ? 13.483 -12.594 3.753 1.00 52.41 84 PHE A CA 1
ATOM 664 C C . PHE A 1 84 ? 13.424 -13.531 4.974 1.00 52.41 84 PHE A C 1
ATOM 666 O O . PHE A 1 84 ? 12.914 -13.135 6.021 1.00 52.41 84 PHE A O 1
ATOM 673 N N . THR A 1 85 ? 13.952 -14.755 4.881 1.00 40.94 85 THR A N 1
ATOM 674 C CA . THR A 1 85 ? 14.221 -15.593 6.062 1.00 40.94 85 THR A CA 1
ATOM 675 C C . THR A 1 85 ? 15.666 -15.400 6.526 1.00 40.94 85 THR A C 1
ATOM 677 O O . THR A 1 85 ? 16.556 -16.110 6.058 1.00 40.94 85 THR A O 1
ATOM 680 N N . GLU A 1 86 ? 15.882 -14.459 7.445 1.00 35.75 86 GLU A N 1
ATOM 681 C CA . GLU A 1 86 ? 17.007 -14.476 8.397 1.00 35.75 86 GLU A CA 1
ATOM 682 C C . GLU A 1 86 ? 16.498 -14.843 9.795 1.00 35.75 86 GLU A C 1
ATOM 684 O O . GLU A 1 86 ? 15.407 -14.355 10.175 1.00 35.75 86 GLU A O 1
#